Protein AF-W1XIA7-F1 (afdb_monomer_lite)

Foldseek 3Di:
DDDDDLVCLVVPPDDVVVSVLSVQVVVVPLVPDDADKADSDPPVHIDGRDDDDDDDPVVDDDDDDDPDDDDDD

Organism: NCBI:txid408170

Radius of gyration: 13.69 Å; chains: 1; bound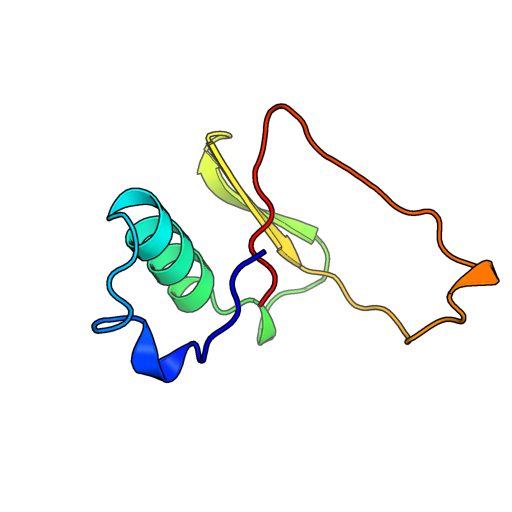ing box: 29×29×30 Å

Structure (mmCIF, N/CA/C/O backbone):
data_AF-W1XIA7-F1
#
_entry.id   AF-W1XIA7-F1
#
loop_
_atom_site.group_PDB
_atom_site.id
_atom_site.type_symbol
_atom_site.label_atom_id
_atom_site.label_alt_id
_atom_site.label_comp_id
_atom_site.label_asym_id
_atom_site.label_entity_id
_atom_site.label_seq_id
_atom_site.pdbx_PDB_ins_code
_atom_site.Cartn_x
_atom_site.Cartn_y
_atom_site.Cartn_z
_atom_site.occupancy
_atom_site.B_iso_or_equiv
_atom_site.auth_seq_id
_atom_site.auth_comp_id
_atom_site.auth_asym_id
_atom_site.auth_atom_id
_atom_site.pdbx_PDB_model_num
ATOM 1 N N . MET A 1 1 ? 1.367 7.247 -11.530 1.00 84.06 1 MET A N 1
ATOM 2 C CA . MET A 1 1 ? 2.501 7.266 -10.583 1.00 84.06 1 MET A CA 1
ATOM 3 C C . MET A 1 1 ? 2.477 8.597 -9.853 1.00 84.06 1 MET A C 1
ATOM 5 O O . MET A 1 1 ? 2.305 9.615 -10.511 1.00 84.06 1 MET A O 1
ATOM 9 N N . MET A 1 2 ? 2.573 8.576 -8.525 1.00 89.56 2 MET A N 1
ATOM 10 C CA . MET A 1 2 ? 2.672 9.761 -7.665 1.00 89.56 2 MET A CA 1
ATOM 11 C C . MET A 1 2 ? 3.933 9.613 -6.813 1.00 89.56 2 MET A C 1
ATOM 13 O O . MET A 1 2 ? 4.296 8.489 -6.478 1.00 89.56 2 MET A O 1
ATOM 17 N N . MET A 1 3 ? 4.594 10.720 -6.487 1.00 90.75 3 MET A N 1
ATOM 18 C CA . MET A 1 3 ? 5.802 10.731 -5.663 1.00 90.75 3 MET A CA 1
ATOM 19 C C . MET A 1 3 ? 5.740 11.922 -4.711 1.00 90.75 3 MET A C 1
ATOM 21 O O . MET A 1 3 ? 5.223 12.980 -5.074 1.00 90.75 3 MET A O 1
ATOM 25 N N . GLY A 1 4 ? 6.241 11.740 -3.496 1.00 91.75 4 GLY A N 1
ATOM 26 C CA . GLY A 1 4 ? 6.217 12.758 -2.458 1.00 91.75 4 GLY A CA 1
ATOM 27 C C . GLY A 1 4 ? 7.014 12.323 -1.238 1.00 91.75 4 GLY A C 1
ATOM 28 O O . GLY A 1 4 ? 7.500 11.197 -1.173 1.00 91.75 4 GLY A O 1
ATOM 29 N N . GLU A 1 5 ? 7.128 13.232 -0.278 1.00 92.62 5 GLU A N 1
ATOM 30 C CA . GLU A 1 5 ? 7.845 12.996 0.970 1.00 92.62 5 GLU A CA 1
ATOM 31 C C . GLU A 1 5 ? 6.876 12.549 2.057 1.00 92.62 5 GLU A C 1
ATOM 33 O O . GLU A 1 5 ? 5.835 13.164 2.289 1.00 92.62 5 GLU A O 1
ATOM 38 N N . VAL A 1 6 ? 7.244 11.506 2.794 1.00 89.94 6 VAL A N 1
ATOM 39 C CA . VAL A 1 6 ? 6.427 10.990 3.900 1.00 89.94 6 VAL A CA 1
ATOM 40 C C . VAL A 1 6 ? 6.144 12.072 4.949 1.00 89.94 6 VAL A C 1
ATOM 42 O O . VAL A 1 6 ? 5.066 12.105 5.541 1.00 89.94 6 VAL A O 1
ATOM 45 N N . GLN A 1 7 ? 7.085 12.995 5.168 1.00 91.00 7 GLN A N 1
ATOM 46 C CA . GLN A 1 7 ? 6.928 14.056 6.164 1.00 91.00 7 GLN A CA 1
ATOM 47 C C . GLN A 1 7 ? 5.866 15.098 5.774 1.00 91.00 7 GLN A C 1
ATOM 49 O O . GLN A 1 7 ? 5.365 15.798 6.652 1.00 91.00 7 GLN A O 1
ATOM 54 N N . SER A 1 8 ? 5.489 15.193 4.494 1.00 91.94 8 SER A N 1
ATOM 55 C CA . SER A 1 8 ? 4.420 16.082 4.023 1.00 91.94 8 SER A CA 1
ATOM 56 C C . SER A 1 8 ? 3.064 15.386 3.881 1.00 91.94 8 SER A C 1
ATOM 58 O O . SER A 1 8 ? 2.105 16.013 3.432 1.00 91.94 8 SER A O 1
ATOM 60 N N . LEU A 1 9 ? 2.941 14.123 4.314 1.00 88.44 9 LEU A N 1
ATOM 61 C CA . LEU A 1 9 ? 1.713 13.333 4.193 1.00 88.44 9 LEU A CA 1
ATOM 62 C C . LEU A 1 9 ? 0.434 14.069 4.651 1.00 88.44 9 LEU A C 1
ATOM 64 O O . LEU A 1 9 ? -0.543 14.037 3.901 1.00 88.44 9 LEU A O 1
ATOM 68 N N . PRO A 1 10 ? 0.400 14.780 5.802 1.00 87.50 10 PRO A N 1
ATOM 69 C CA . PRO A 1 10 ? -0.820 15.449 6.261 1.00 87.50 10 PRO A CA 1
ATOM 70 C C . PRO A 1 10 ? -1.327 16.565 5.336 1.00 87.50 10 PRO A C 1
ATOM 72 O O . PRO A 1 10 ? -2.503 16.914 5.395 1.00 87.50 10 PRO A O 1
ATOM 75 N N . SER A 1 11 ? -0.458 17.141 4.502 1.00 90.19 11 SER A N 1
ATOM 76 C CA . SER A 1 11 ? -0.773 18.249 3.590 1.00 90.19 11 SER A CA 1
ATOM 77 C C . SER A 1 11 ? -0.661 17.870 2.111 1.00 90.19 11 SER A C 1
ATOM 79 O O . SER A 1 11 ? -0.805 18.731 1.246 1.00 90.19 11 SER A O 1
ATOM 81 N N . ALA A 1 12 ? -0.453 16.588 1.802 1.00 90.00 12 ALA A N 1
ATOM 82 C CA . ALA A 1 12 ? -0.223 16.097 0.444 1.00 90.00 12 ALA A CA 1
ATOM 83 C C . ALA A 1 12 ? -1.475 16.115 -0.459 1.00 90.00 12 ALA A C 1
ATOM 85 O O . ALA A 1 12 ? -1.367 15.863 -1.657 1.00 90.00 12 ALA A O 1
ATOM 86 N N . GLY A 1 13 ? -2.664 16.391 0.094 1.00 91.50 13 GLY A N 1
ATOM 87 C CA . GLY A 1 13 ? -3.922 16.409 -0.663 1.00 91.50 13 GLY A CA 1
ATOM 88 C C . GLY A 1 13 ? -4.331 15.037 -1.212 1.00 91.50 13 GLY A C 1
ATOM 89 O O . GLY A 1 13 ? -5.041 14.961 -2.213 1.00 91.50 13 GLY A O 1
ATOM 90 N N . LEU A 1 14 ? -3.857 13.954 -0.585 1.00 91.75 14 LEU A N 1
ATOM 91 C CA . LEU A 1 14 ? -4.184 12.588 -0.984 1.00 91.75 14 LEU A CA 1
ATOM 92 C C . LEU A 1 14 ? -5.638 12.243 -0.654 1.00 91.75 14 LEU A C 1
ATOM 94 O O . LEU A 1 14 ? -6.244 12.790 0.266 1.00 91.75 14 LEU A O 1
ATOM 98 N N . HIS A 1 15 ? -6.185 11.276 -1.390 1.00 93.12 15 HIS A N 1
ATOM 99 C CA . HIS A 1 15 ? -7.468 10.682 -1.034 1.00 93.12 15 HIS A CA 1
ATOM 100 C C . HIS A 1 15 ? -7.392 10.082 0.388 1.00 93.12 15 HIS A C 1
ATOM 102 O O . HIS A 1 15 ? -6.402 9.402 0.678 1.00 93.12 15 HIS A O 1
ATOM 108 N N . PRO A 1 16 ? -8.421 10.244 1.248 1.00 92.00 16 PRO A N 1
ATOM 109 C CA . PRO A 1 16 ? -8.374 9.805 2.647 1.00 92.00 16 PRO A CA 1
ATOM 110 C C . PRO A 1 16 ? -7.924 8.353 2.833 1.00 92.00 16 PRO A C 1
ATOM 112 O O . PRO A 1 16 ? -7.031 8.087 3.622 1.00 92.00 16 PRO A O 1
ATOM 115 N N . ALA A 1 17 ? -8.430 7.426 2.011 1.00 91.12 17 ALA A N 1
ATOM 116 C CA . ALA A 1 17 ? -8.022 6.018 2.068 1.00 91.12 17 ALA A CA 1
ATOM 117 C C . ALA A 1 17 ? -6.507 5.793 1.860 1.00 91.12 17 ALA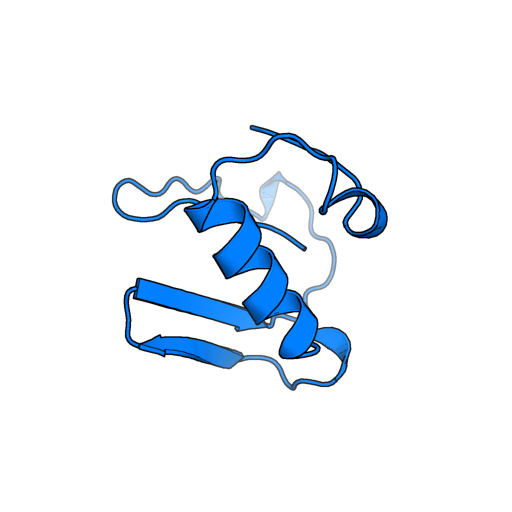 A C 1
ATOM 119 O O . ALA A 1 17 ? -5.926 4.911 2.484 1.00 91.12 17 ALA A O 1
ATOM 120 N N . LEU A 1 18 ? -5.853 6.593 1.006 1.00 92.25 18 LEU A N 1
ATOM 121 C CA . LEU A 1 18 ? -4.401 6.516 0.799 1.00 92.25 18 LEU A CA 1
ATOM 122 C C . LEU A 1 18 ? -3.650 7.095 1.994 1.00 92.25 18 LEU A C 1
ATOM 124 O O . LEU A 1 18 ? -2.642 6.538 2.423 1.00 92.25 18 LEU A O 1
ATOM 128 N N . GLN A 1 19 ? -4.151 8.208 2.532 1.00 93.06 19 GLN A N 1
ATOM 129 C CA . GLN A 1 19 ? -3.581 8.847 3.710 1.00 93.06 19 GLN A CA 1
ATOM 130 C C . GLN A 1 19 ? -3.668 7.931 4.938 1.00 93.06 19 GLN A C 1
ATOM 132 O O . GLN A 1 19 ? -2.682 7.796 5.662 1.00 93.06 19 GLN A O 1
ATOM 137 N N . ASP A 1 20 ? -4.797 7.252 5.134 1.00 92.12 20 ASP A N 1
ATOM 138 C CA . ASP A 1 20 ? -5.006 6.296 6.220 1.00 92.12 20 ASP A CA 1
ATOM 139 C C . ASP A 1 20 ? -4.087 5.077 6.071 1.00 92.12 20 ASP A C 1
ATOM 141 O O . ASP A 1 20 ? -3.392 4.712 7.020 1.00 92.12 20 ASP A O 1
ATOM 145 N N . ALA A 1 21 ? -4.002 4.494 4.868 1.00 93.44 21 ALA A N 1
ATOM 146 C CA . ALA A 1 21 ? -3.111 3.367 4.586 1.00 93.44 21 ALA A CA 1
ATOM 147 C C . ALA A 1 21 ? -1.635 3.709 4.863 1.00 93.44 21 ALA A C 1
ATOM 149 O O . ALA A 1 21 ? -0.932 2.950 5.533 1.00 93.44 21 ALA A O 1
ATOM 150 N N . LEU A 1 22 ? -1.177 4.879 4.405 1.00 94.12 22 LEU A N 1
ATOM 151 C CA . LEU A 1 22 ? 0.170 5.389 4.671 1.00 94.12 22 LEU A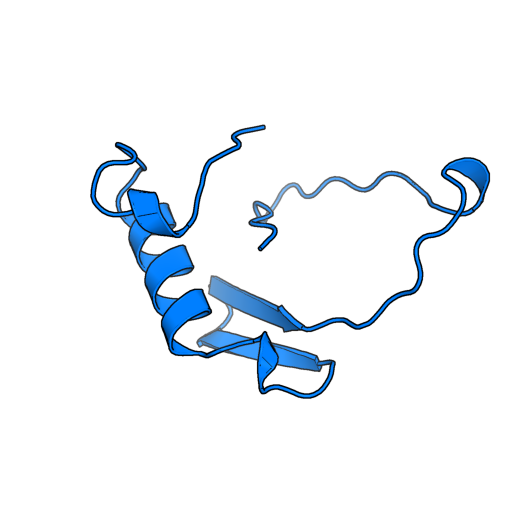 CA 1
ATOM 152 C C . LEU A 1 22 ? 0.400 5.641 6.164 1.00 94.12 22 LEU A C 1
ATOM 154 O O . LEU A 1 22 ? 1.437 5.261 6.702 1.00 94.12 22 LEU A O 1
ATOM 158 N N . THR A 1 23 ? -0.578 6.226 6.856 1.00 93.69 23 THR A N 1
ATOM 159 C CA . THR A 1 23 ? -0.494 6.473 8.302 1.00 93.69 23 THR A CA 1
ATOM 160 C C . THR A 1 23 ? -0.353 5.161 9.080 1.00 93.69 23 THR A C 1
ATOM 162 O O . THR A 1 23 ? 0.501 5.066 9.964 1.00 93.69 23 THR A O 1
ATOM 165 N N . LEU A 1 24 ? -1.118 4.123 8.719 1.00 94.75 24 LEU A N 1
ATOM 166 C CA . LEU A 1 24 ? -1.006 2.784 9.308 1.00 94.75 24 LEU A CA 1
ATOM 167 C C . LEU A 1 24 ? 0.365 2.151 9.037 1.00 94.75 24 LEU A C 1
ATOM 169 O O . LEU A 1 24 ? 0.992 1.626 9.960 1.00 94.75 24 LEU A O 1
ATOM 173 N N . ALA A 1 25 ? 0.853 2.223 7.796 1.00 94.75 25 ALA A N 1
ATOM 174 C CA . ALA A 1 25 ? 2.149 1.665 7.419 1.00 94.75 25 ALA A CA 1
ATOM 175 C C . ALA A 1 25 ? 3.301 2.318 8.200 1.00 94.75 25 ALA A C 1
ATOM 177 O O . ALA A 1 25 ? 4.153 1.621 8.750 1.00 94.75 25 ALA A O 1
ATOM 178 N N . LEU A 1 26 ? 3.293 3.647 8.333 1.00 94.44 26 LEU A N 1
ATOM 179 C CA . LEU A 1 26 ? 4.307 4.385 9.092 1.00 94.44 26 LEU A CA 1
ATOM 180 C C . LEU A 1 26 ? 4.250 4.077 10.589 1.00 94.44 26 LEU A C 1
ATOM 182 O O . LEU A 1 26 ? 5.290 3.879 11.221 1.00 94.44 26 LEU A O 1
ATOM 186 N N . ALA A 1 27 ? 3.044 3.982 11.157 1.00 94.81 27 ALA A N 1
ATOM 187 C CA . ALA A 1 27 ? 2.854 3.593 12.551 1.00 94.81 27 ALA A CA 1
ATOM 188 C C . ALA A 1 27 ? 3.382 2.176 12.833 1.00 94.81 27 ALA A C 1
ATOM 190 O O . ALA A 1 27 ? 3.873 1.909 13.930 1.00 94.81 27 ALA A O 1
ATOM 191 N N . ALA A 1 28 ? 3.344 1.283 11.837 1.00 94.69 28 ALA A N 1
ATOM 192 C CA . ALA A 1 28 ? 3.872 -0.072 11.941 1.00 94.69 28 ALA A CA 1
ATOM 193 C C . ALA A 1 28 ? 5.412 -0.150 11.931 1.00 94.69 28 ALA A C 1
ATOM 195 O O . ALA A 1 28 ? 5.948 -1.220 12.235 1.00 94.69 28 ALA A O 1
ATOM 196 N N . ARG A 1 29 ? 6.121 0.948 11.623 1.00 94.56 29 ARG A N 1
ATOM 197 C CA . ARG A 1 29 ? 7.594 1.050 11.611 1.00 94.56 29 ARG A CA 1
ATOM 198 C C . ARG A 1 29 ? 8.276 -0.090 10.835 1.00 94.56 29 ARG A C 1
ATOM 200 O O . ARG A 1 29 ? 8.970 -0.910 11.442 1.00 94.56 29 ARG A O 1
ATOM 207 N N . PRO A 1 30 ? 8.084 -0.183 9.507 1.00 93.19 30 PRO A N 1
ATOM 208 C CA . PRO A 1 30 ? 8.655 -1.256 8.686 1.00 93.19 30 PRO A CA 1
ATOM 209 C C . PRO A 1 30 ? 10.170 -1.414 8.828 1.00 93.19 30 PRO A C 1
ATOM 211 O O . PRO A 1 30 ? 10.666 -2.533 8.789 1.00 93.19 30 PRO A O 1
ATOM 214 N N . GLN A 1 31 ? 10.899 -0.323 9.062 1.00 91.75 31 GLN A N 1
ATOM 215 C CA . GLN A 1 31 ? 12.350 -0.325 9.256 1.00 91.75 31 GLN A CA 1
ATOM 216 C C . GLN A 1 31 ? 12.818 -1.113 10.493 1.00 91.75 31 GLN A C 1
ATOM 218 O O . GLN A 1 31 ? 13.981 -1.493 10.575 1.00 91.75 31 GLN A O 1
ATOM 223 N N . GLU A 1 32 ? 11.924 -1.362 11.455 1.00 95.19 32 GLU A N 1
ATOM 224 C CA . GLU A 1 32 ? 12.194 -2.166 12.655 1.00 95.19 32 GLU A CA 1
ATOM 225 C C . GLU A 1 32 ? 11.701 -3.621 12.500 1.00 95.19 32 GLU A C 1
ATOM 227 O O . GLU A 1 32 ? 11.783 -4.409 13.444 1.00 95.19 32 GLU A O 1
ATOM 232 N N . LYS A 1 33 ? 11.159 -3.998 11.332 1.00 94.44 33 LYS A N 1
ATOM 233 C CA . LYS A 1 33 ? 10.587 -5.326 11.075 1.00 94.44 33 LYS A CA 1
ATOM 234 C C . LYS A 1 33 ? 11.531 -6.213 10.273 1.00 94.44 33 LYS A C 1
ATOM 236 O O . LYS A 1 33 ? 12.285 -5.756 9.419 1.00 94.44 33 LYS A O 1
ATOM 241 N N . ALA 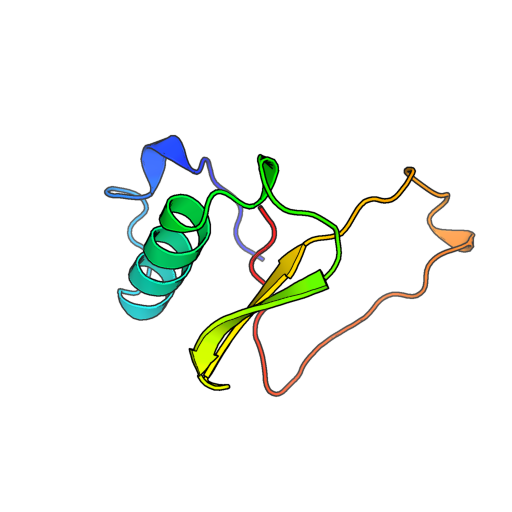A 1 34 ? 11.444 -7.515 10.530 1.00 95.56 34 ALA A N 1
ATOM 242 C CA . ALA A 1 34 ? 12.062 -8.507 9.664 1.00 95.56 34 ALA A CA 1
ATOM 243 C C . ALA A 1 34 ? 11.335 -8.559 8.303 1.00 95.56 34 ALA A C 1
ATOM 245 O O . ALA A 1 34 ? 10.166 -8.174 8.219 1.00 95.56 34 ALA A O 1
ATOM 246 N N . PRO A 1 35 ? 11.983 -9.058 7.238 1.00 96.75 35 PRO A N 1
ATOM 247 C CA . PRO A 1 35 ? 11.303 -9.289 5.972 1.00 96.75 35 PRO A CA 1
ATOM 248 C C . PRO A 1 35 ? 10.102 -10.233 6.123 1.00 96.75 35 PRO A C 1
ATOM 250 O O . PRO A 1 35 ? 10.210 -11.289 6.749 1.00 96.75 35 PRO A O 1
ATOM 253 N N . GLY A 1 36 ? 8.961 -9.866 5.540 1.00 95.69 36 GLY A N 1
ATOM 254 C CA . GLY A 1 36 ? 7.720 -10.632 5.638 1.00 95.69 36 GLY A CA 1
ATOM 255 C C . GLY A 1 36 ? 6.467 -9.832 5.284 1.00 95.69 36 GLY A C 1
ATOM 256 O O . GLY A 1 36 ? 6.526 -8.628 5.027 1.00 95.69 36 GLY A O 1
ATOM 257 N N . ARG A 1 37 ? 5.320 -10.523 5.280 1.00 95.31 37 ARG A N 1
ATOM 258 C CA . ARG A 1 37 ? 3.993 -9.924 5.085 1.00 95.31 37 ARG A CA 1
ATOM 259 C C . ARG A 1 37 ? 3.381 -9.572 6.438 1.00 95.31 37 ARG A C 1
ATOM 261 O O . ARG A 1 37 ? 3.317 -10.419 7.326 1.00 95.31 37 ARG A O 1
ATOM 268 N N . TYR A 1 38 ? 2.908 -8.340 6.565 1.00 95.00 38 TYR A N 1
ATOM 269 C CA . TYR A 1 38 ? 2.261 -7.814 7.761 1.00 95.00 38 TYR A CA 1
ATOM 270 C C . TYR A 1 38 ? 0.899 -7.235 7.392 1.00 95.00 38 TYR A C 1
ATOM 272 O O . TYR A 1 38 ? 0.811 -6.309 6.587 1.00 95.00 38 TYR A O 1
ATOM 280 N N . GLU A 1 39 ? -0.162 -7.769 7.980 1.00 95.38 39 GLU A N 1
ATOM 281 C CA . GLU A 1 39 ? -1.511 -7.225 7.829 1.00 95.38 39 GLU A CA 1
ATOM 282 C C . GLU A 1 39 ? -1.653 -5.957 8.679 1.00 95.38 39 GLU A C 1
ATOM 284 O O . GLU A 1 39 ? -1.312 -5.949 9.862 1.00 95.38 39 GLU A O 1
ATOM 289 N N . LEU A 1 40 ? -2.136 -4.874 8.067 1.00 92.88 40 LEU A N 1
ATOM 290 C CA . LEU A 1 40 ? -2.405 -3.598 8.739 1.00 92.88 40 LEU A CA 1
ATOM 291 C C . LEU A 1 40 ? -3.907 -3.412 8.974 1.00 92.88 40 LEU A C 1
ATOM 293 O O . LEU A 1 40 ? -4.311 -2.860 9.995 1.00 92.88 40 LEU A O 1
ATOM 297 N N . GLN A 1 41 ? -4.733 -3.902 8.045 1.00 91.38 41 GLN A N 1
ATOM 298 C CA . GLN A 1 41 ? -6.189 -3.901 8.147 1.00 91.38 41 GLN A CA 1
ATOM 299 C C . GLN A 1 41 ? -6.784 -5.121 7.423 1.00 91.38 41 GLN A C 1
ATOM 301 O O . GLN A 1 41 ? -7.424 -5.000 6.375 1.00 91.38 41 GLN A O 1
ATOM 306 N N . GLY A 1 42 ? -6.547 -6.312 7.984 1.00 87.44 42 GLY A N 1
ATOM 307 C CA . GLY A 1 42 ? -6.913 -7.584 7.354 1.00 87.44 42 GLY A CA 1
ATOM 308 C C . GLY A 1 42 ? -6.316 -7.711 5.948 1.00 87.44 42 GLY A C 1
ATOM 309 O O . GLY A 1 42 ? -5.212 -7.230 5.693 1.00 87.44 42 GLY A O 1
ATOM 310 N N . ASP A 1 43 ? -7.074 -8.294 5.018 1.00 82.38 43 ASP A N 1
ATOM 311 C CA . ASP A 1 43 ? -6.619 -8.499 3.634 1.00 82.38 43 ASP A CA 1
ATOM 312 C C . ASP A 1 43 ? -6.673 -7.244 2.748 1.00 82.38 43 ASP A C 1
ATOM 314 O O . ASP A 1 43 ? -6.063 -7.221 1.681 1.00 82.38 43 ASP A O 1
ATOM 318 N N . ASN A 1 44 ? -7.360 -6.184 3.182 1.00 89.12 44 ASN A N 1
ATOM 319 C CA . ASN A 1 44 ? -7.534 -4.975 2.370 1.00 89.12 44 ASN A CA 1
ATOM 320 C C . ASN A 1 44 ? -6.299 -4.068 2.387 1.00 89.12 44 ASN A C 1
ATOM 322 O O . ASN A 1 44 ? -6.061 -3.338 1.427 1.00 89.12 44 ASN A O 1
ATOM 326 N N . ILE A 1 45 ? -5.531 -4.092 3.482 1.00 93.62 45 ILE A N 1
ATOM 327 C CA . ILE A 1 45 ? -4.296 -3.319 3.625 1.00 93.62 45 ILE A CA 1
ATOM 328 C C . ILE A 1 45 ? -3.262 -4.195 4.318 1.00 93.62 45 ILE A C 1
ATOM 330 O O . ILE A 1 45 ? -3.365 -4.499 5.508 1.00 93.62 45 ILE A O 1
ATOM 334 N N . PHE A 1 46 ? -2.227 -4.555 3.574 1.00 95.00 46 PHE A N 1
ATOM 335 C CA . PHE A 1 46 ? -1.069 -5.267 4.084 1.00 95.00 46 PHE A CA 1
ATOM 336 C C . PHE A 1 46 ? 0.204 -4.662 3.502 1.00 95.00 46 PHE A C 1
ATOM 338 O O . PHE A 1 46 ? 0.195 -3.983 2.478 1.00 95.00 46 PHE A O 1
ATOM 345 N N . MET A 1 47 ? 1.309 -4.923 4.179 1.00 95.44 47 MET A N 1
ATOM 346 C CA . MET A 1 47 ? 2.627 -4.420 3.844 1.00 95.44 47 MET A CA 1
ATOM 347 C C . MET A 1 47 ? 3.588 -5.594 3.720 1.00 95.44 47 MET A C 1
ATOM 349 O O . MET A 1 47 ? 3.682 -6.423 4.625 1.00 95.44 47 MET A O 1
ATOM 353 N N . ASN A 1 48 ? 4.335 -5.633 2.621 1.00 95.25 48 ASN A N 1
ATOM 354 C CA . ASN A 1 48 ? 5.466 -6.538 2.471 1.00 95.25 48 ASN A CA 1
ATOM 355 C C . ASN A 1 48 ? 6.745 -5.776 2.817 1.00 95.25 48 ASN A C 1
ATOM 357 O O . ASN A 1 48 ? 7.161 -4.888 2.077 1.00 95.25 48 ASN A O 1
ATOM 361 N N . VAL A 1 49 ? 7.366 -6.123 3.943 1.00 95.88 49 VAL A N 1
ATOM 362 C CA . VAL A 1 49 ? 8.696 -5.624 4.304 1.00 95.88 49 VAL A CA 1
ATOM 363 C C . VAL A 1 49 ? 9.712 -6.514 3.617 1.00 95.88 49 VAL A C 1
ATOM 365 O O . VAL A 1 49 ? 9.653 -7.739 3.732 1.00 95.88 49 VAL A O 1
ATOM 368 N N . MET A 1 50 ? 10.631 -5.914 2.872 1.00 92.75 50 MET A N 1
ATOM 369 C CA . MET A 1 50 ? 11.592 -6.658 2.072 1.00 92.75 50 MET A CA 1
ATOM 370 C C . MET A 1 50 ? 12.980 -6.035 2.188 1.00 92.75 50 MET A C 1
ATOM 372 O O . MET A 1 50 ? 13.124 -4.819 2.274 1.00 92.75 50 MET A O 1
ATOM 376 N N . THR A 1 51 ? 14.010 -6.877 2.158 1.00 90.06 51 THR A N 1
ATOM 377 C CA . THR A 1 51 ? 15.410 -6.452 2.075 1.00 90.06 51 THR A CA 1
ATOM 378 C C . THR A 1 51 ? 15.990 -7.010 0.786 1.00 90.06 51 THR A C 1
ATOM 380 O O . THR A 1 51 ? 16.084 -8.226 0.626 1.00 90.06 51 THR A O 1
ATOM 383 N N . PHE A 1 52 ? 16.376 -6.129 -0.133 1.00 85.94 52 PHE A N 1
ATOM 384 C CA . PHE A 1 52 ? 17.003 -6.503 -1.398 1.00 85.94 52 PHE A CA 1
ATOM 385 C C . PHE A 1 52 ? 18.258 -5.676 -1.642 1.00 85.94 52 PHE A C 1
ATOM 387 O O . PHE A 1 52 ? 18.344 -4.523 -1.223 1.00 85.94 52 PHE A O 1
ATOM 394 N N . ASN A 1 53 ? 19.194 -6.250 -2.392 1.00 87.19 53 ASN A N 1
ATOM 395 C CA . ASN A 1 53 ? 20.246 -5.473 -3.035 1.00 87.19 53 ASN A CA 1
ATOM 396 C C . ASN A 1 53 ? 19.705 -4.893 -4.344 1.00 87.19 53 ASN A C 1
ATOM 398 O O . ASN A 1 53 ? 18.880 -5.524 -5.009 1.00 87.19 53 ASN A O 1
ATOM 402 N N . THR A 1 54 ? 20.166 -3.703 -4.727 1.00 86.50 54 THR A N 1
ATOM 403 C CA . THR A 1 54 ? 19.848 -3.139 -6.041 1.00 86.50 54 THR A CA 1
ATOM 404 C C . THR A 1 54 ? 20.430 -4.035 -7.134 1.00 86.50 54 THR A C 1
ATOM 406 O O . THR A 1 54 ? 21.570 -4.488 -7.049 1.00 86.50 54 THR A O 1
ATOM 409 N N . GLN A 1 55 ? 19.617 -4.330 -8.146 1.00 86.75 55 GLN A N 1
ATOM 410 C CA . GLN A 1 55 ? 19.965 -5.227 -9.249 1.00 86.75 55 GLN A CA 1
ATOM 411 C C . GLN A 1 55 ? 19.842 -4.498 -10.579 1.00 86.75 55 GLN A C 1
ATOM 413 O O . GLN A 1 55 ? 19.175 -3.463 -10.675 1.00 86.75 55 GLN A O 1
ATOM 418 N N . SER A 1 56 ? 20.481 -5.044 -11.612 1.00 87.75 56 SER A N 1
ATOM 419 C CA . SER A 1 56 ? 20.376 -4.489 -12.951 1.00 87.75 56 SER A CA 1
ATOM 420 C C . SER A 1 56 ? 18.939 -4.623 -13.471 1.00 87.75 56 SER A C 1
ATOM 422 O O . SER A 1 56 ? 18.304 -5.658 -13.252 1.00 87.75 56 SER A O 1
ATOM 424 N N . PRO A 1 57 ? 18.407 -3.636 -14.216 1.00 82.69 57 PRO A N 1
ATOM 425 C CA . PRO A 1 57 ? 17.064 -3.722 -14.787 1.00 82.69 57 PRO A CA 1
ATOM 426 C C . PRO A 1 57 ? 16.838 -4.958 -15.667 1.00 82.69 57 PRO A C 1
ATOM 428 O O . PRO A 1 57 ? 15.714 -5.428 -15.760 1.00 82.69 57 PRO A O 1
ATOM 431 N N . VAL A 1 58 ? 17.891 -5.509 -16.288 1.00 85.75 58 VAL A N 1
ATOM 432 C CA . VAL A 1 58 ? 17.799 -6.722 -17.128 1.00 85.75 58 VAL A CA 1
ATOM 433 C C . VAL A 1 58 ? 17.570 -7.997 -16.312 1.00 85.75 58 VAL A C 1
ATOM 435 O O . VAL A 1 58 ? 17.126 -9.004 -16.855 1.00 85.75 58 VAL A O 1
ATOM 438 N N . GLU A 1 59 ? 17.868 -7.958 -15.014 1.00 80.81 59 GLU A N 1
ATOM 439 C CA . GLU A 1 59 ? 17.687 -9.074 -14.081 1.00 80.81 59 GLU A CA 1
ATOM 440 C C . GLU A 1 59 ? 16.298 -9.048 -13.422 1.00 80.81 59 GLU A C 1
ATOM 442 O O . GLU A 1 59 ? 15.898 -10.027 -12.791 1.00 80.81 59 GLU A O 1
ATOM 447 N N . LYS A 1 60 ? 15.540 -7.951 -13.586 1.00 82.06 60 LYS A N 1
ATOM 448 C CA . LYS A 1 60 ? 14.180 -7.794 -13.062 1.00 82.06 60 LYS A CA 1
ATOM 449 C C . LYS A 1 60 ? 13.140 -7.743 -14.174 1.00 82.06 60 LYS A C 1
ATOM 451 O O . LYS A 1 60 ? 13.331 -7.158 -15.234 1.00 82.06 60 LYS A O 1
ATOM 456 N N . LYS A 1 61 ? 11.977 -8.324 -13.890 1.00 85.19 61 LYS A N 1
ATOM 457 C CA . LYS A 1 61 ? 10.793 -8.229 -14.744 1.00 85.19 61 LYS A CA 1
ATOM 458 C C . LYS A 1 61 ? 9.894 -7.103 -14.236 1.00 85.19 61 LYS A C 1
ATOM 460 O O . LYS A 1 61 ? 9.705 -6.977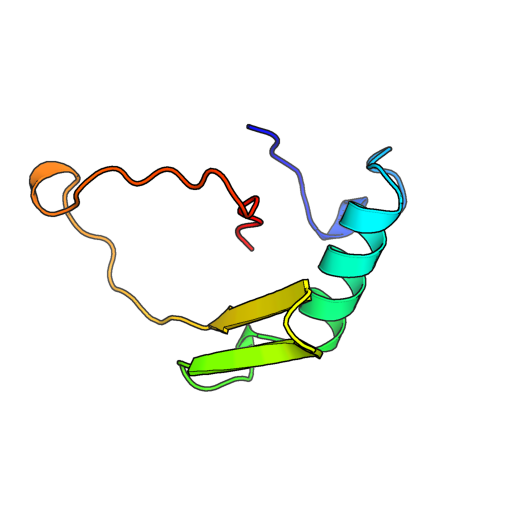 -13.032 1.00 85.19 6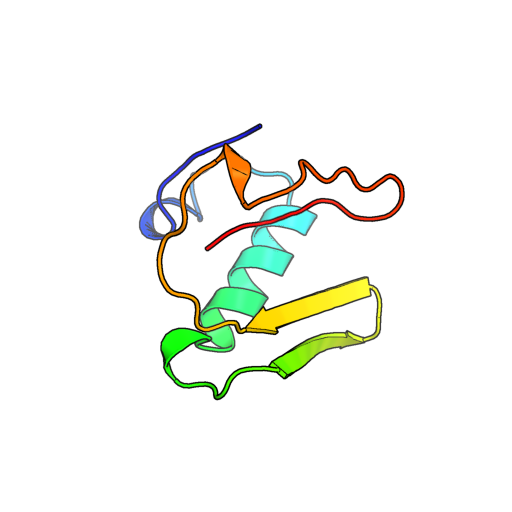1 LYS A O 1
ATOM 465 N N . ALA A 1 62 ? 9.341 -6.309 -15.150 1.00 84.94 62 ALA A N 1
ATOM 466 C CA . ALA A 1 62 ? 8.318 -5.327 -14.808 1.00 84.94 62 ALA A CA 1
ATOM 467 C C . ALA A 1 62 ? 7.022 -6.028 -14.362 1.00 84.94 62 ALA A C 1
ATOM 469 O O . ALA A 1 62 ? 6.617 -7.025 -14.968 1.00 84.94 62 ALA A O 1
ATOM 470 N N . GLU A 1 63 ? 6.377 -5.491 -13.329 1.00 88.75 63 GLU A N 1
ATOM 471 C CA . GLU A 1 63 ? 5.122 -5.994 -12.763 1.00 88.75 63 GLU A CA 1
ATOM 472 C C . GLU A 1 63 ? 4.025 -4.920 -12.785 1.00 88.75 63 GLU A C 1
ATOM 474 O O . GLU A 1 63 ? 4.309 -3.722 -12.816 1.00 88.75 63 GLU A O 1
ATOM 479 N N . LEU A 1 64 ? 2.769 -5.368 -12.839 1.00 90.25 64 LEU A N 1
ATOM 480 C CA . LEU A 1 64 ? 1.566 -4.541 -12.792 1.00 90.25 64 LEU A CA 1
ATOM 481 C C . LEU A 1 64 ? 0.484 -5.311 -12.031 1.00 90.25 64 LEU A C 1
ATOM 483 O O . LEU A 1 64 ? 0.370 -6.531 -12.178 1.00 90.25 64 LEU A O 1
ATOM 487 N N . HIS A 1 65 ? -0.336 -4.590 -11.274 1.00 91.00 65 HIS A N 1
ATOM 488 C CA . HIS A 1 65 ? -1.431 -5.150 -10.493 1.00 91.00 65 HIS A CA 1
ATOM 489 C C . HIS A 1 65 ? -2.770 -4.528 -10.912 1.00 91.00 65 HIS A C 1
ATOM 491 O O . HIS A 1 65 ? -2.860 -3.321 -11.127 1.00 91.00 65 HIS A O 1
ATOM 497 N N . GLU A 1 66 ? -3.812 -5.357 -11.039 1.00 91.19 66 GLU A N 1
ATOM 498 C CA . GLU A 1 66 ? -5.180 -4.902 -11.354 1.00 91.19 66 GLU A CA 1
ATOM 499 C C . GLU A 1 66 ? -6.031 -4.695 -10.095 1.00 91.19 66 GLU A C 1
ATOM 501 O O . GLU A 1 66 ? -6.879 -3.809 -10.050 1.00 91.19 66 GLU A O 1
ATOM 506 N N . GLN A 1 67 ? -5.817 -5.525 -9.069 1.00 91.94 67 GLN A N 1
ATOM 507 C CA . GLN A 1 67 ? -6.653 -5.553 -7.862 1.00 91.94 67 GLN A CA 1
ATOM 508 C C . GLN A 1 67 ? -6.128 -4.655 -6.742 1.00 91.94 67 GLN A C 1
ATOM 510 O O . GLN A 1 67 ? -6.897 -4.237 -5.881 1.00 91.94 67 GLN A O 1
ATOM 515 N N . TYR A 1 68 ? -4.827 -4.376 -6.751 1.00 92.19 68 TYR A N 1
ATOM 516 C CA . TYR A 1 68 ? -4.151 -3.606 -5.718 1.00 92.19 68 TYR A CA 1
ATOM 517 C C . TYR A 1 68 ? -3.348 -2.483 -6.351 1.00 92.19 68 TYR A C 1
ATOM 519 O O . TYR A 1 68 ? -2.855 -2.601 -7.472 1.00 92.19 68 TYR A O 1
ATOM 527 N N . ILE A 1 69 ? -3.226 -1.396 -5.601 1.00 92.00 69 ILE A N 1
ATOM 528 C CA . ILE A 1 69 ? -2.303 -0.312 -5.903 1.00 92.00 69 ILE A CA 1
ATOM 529 C C . ILE A 1 69 ? -1.063 -0.472 -5.035 1.00 92.00 69 ILE A C 1
ATOM 531 O O . ILE A 1 69 ? -1.164 -0.811 -3.854 1.00 92.00 69 ILE A O 1
ATOM 535 N N . ASP A 1 70 ? 0.092 -0.161 -5.607 1.00 93.75 70 ASP A N 1
ATOM 536 C CA . ASP A 1 70 ? 1.338 -0.174 -4.857 1.00 93.75 70 ASP A CA 1
ATOM 537 C C . ASP A 1 70 ? 1.598 1.186 -4.223 1.00 93.75 70 ASP A C 1
ATOM 539 O O . ASP A 1 70 ? 1.518 2.236 -4.870 1.00 93.75 70 ASP A O 1
ATOM 543 N N . ILE A 1 71 ? 1.973 1.144 -2.949 1.00 92.81 71 ILE A N 1
ATOM 544 C CA . ILE A 1 71 ? 2.528 2.272 -2.214 1.00 92.81 71 ILE A CA 1
ATOM 545 C C . ILE A 1 71 ? 3.917 1.837 -1.753 1.00 92.81 71 ILE A C 1
ATOM 547 O O . ILE A 1 71 ? 4.046 0.952 -0.909 1.00 92.81 71 ILE A O 1
ATOM 551 N N . GLN A 1 72 ? 4.951 2.428 -2.348 1.00 91.94 72 GLN A N 1
ATOM 552 C CA . GLN A 1 72 ? 6.348 2.120 -2.046 1.00 91.94 72 GLN A CA 1
ATOM 553 C C . GLN A 1 72 ? 6.909 3.195 -1.107 1.00 91.94 72 GLN A C 1
ATOM 555 O O . GLN A 1 72 ? 6.772 4.386 -1.394 1.00 91.94 72 GLN A O 1
ATOM 560 N N . LEU A 1 73 ? 7.487 2.757 0.016 1.00 89.69 73 LEU A N 1
ATOM 561 C CA . LEU A 1 73 ? 8.020 3.572 1.115 1.00 89.69 73 LEU A CA 1
ATOM 562 C C . LEU A 1 73 ? 9.492 3.249 1.366 1.00 89.69 73 LEU A C 1
ATOM 564 O O . LEU A 1 73 ? 9.836 2.047 1.282 1.00 89.69 73 LEU A O 1
#

pLDDT: mean 91.16, std 3.7, range [80.81, 96.75]

InterPro domains:
  IPR004375 NanQ anomerase/TabA/YiaL family [PF04074] (1-73)
  IPR004375 NanQ anomerase/TabA/YiaL family [PTHR34986] (1-73)
  IPR004375 NanQ anomerase/TabA/YiaL family [TIGR00022] (1-73)
  IPR037012 NanQ anomerase/TabA/YiaL superfamily [G3DSA:2.60.120.370] (1-73)

Secondary structure (DSSP, 8-state):
-----GGGGGGS---HHHHHHHHHHHHT-GGGSPSEEEEEETBTEEEEE-------GGGS-----SS------

Sequence (73 aa):
MMMGEVQSLPSAGLHPALQDALTLALAARPQEKAPGRYELQGDNIFMNVMTFNTQSPVEKKAELHEQYIDIQL